Protein AF-0000000087011540 (afdb_homodimer)

pLDDT: mean 93.97, std 11.86, range [39.81, 98.94]

Structure (mmCIF, N/CA/C/O backbone):
data_AF-0000000087011540-model_v1
#
loop_
_entity.id
_entity.type
_entity.pdbx_description
1 polymer 'DUF59 domain-containing protein'
#
loop_
_atom_site.group_PDB
_atom_site.id
_atom_site.type_symbol
_atom_site.label_atom_id
_atom_site.label_alt_id
_atom_site.label_comp_id
_atom_site.label_asym_id
_atom_site.label_entity_id
_atom_site.label_seq_id
_atom_site.pdbx_PDB_ins_code
_atom_site.Cartn_x
_atom_site.Cartn_y
_atom_site.Cartn_z
_atom_site.occupancy
_atom_site.B_iso_or_equiv
_atom_site.auth_seq_id
_atom_site.auth_comp_id
_atom_site.auth_asym_id
_atom_site.auth_atom_id
_atom_site.pdbx_PDB_model_num
ATOM 1 N N . MET A 1 1 ? -0.962 25.688 -7.395 1 44.75 1 MET A N 1
ATOM 2 C CA . MET A 1 1 ? -0.79 25.25 -6.016 1 44.75 1 MET A CA 1
ATOM 3 C C . MET A 1 1 ? -2.127 24.844 -5.402 1 44.75 1 MET A C 1
ATOM 5 O O . MET A 1 1 ? -2.242 23.766 -4.809 1 44.75 1 MET A O 1
ATOM 9 N N . ALA A 1 2 ? -3.082 25.703 -5.605 1 55.47 2 ALA A N 1
ATOM 10 C CA . ALA A 1 2 ? -4.418 25.609 -5.023 1 55.47 2 ALA A CA 1
ATOM 11 C C . ALA A 1 2 ? -5.188 24.422 -5.605 1 55.47 2 ALA A C 1
ATOM 13 O O . ALA A 1 2 ? -5.879 23.703 -4.879 1 55.47 2 ALA A O 1
ATOM 14 N N . GLU A 1 3 ? -5.191 24.344 -6.883 1 53.34 3 GLU A N 1
ATOM 15 C CA . GLU A 1 3 ? -5.992 23.406 -7.664 1 53.34 3 GLU A CA 1
ATOM 16 C C . GLU A 1 3 ? -5.68 21.953 -7.289 1 53.34 3 GLU A C 1
ATOM 18 O O . GLU A 1 3 ? -6.566 21.094 -7.309 1 53.34 3 GLU A O 1
ATOM 23 N N . ASP A 1 4 ? -4.41 21.766 -6.684 1 66.69 4 ASP A N 1
ATOM 24 C CA . ASP A 1 4 ? -3.887 20.422 -6.422 1 66.69 4 ASP A CA 1
ATOM 25 C C . ASP A 1 4 ? -4.457 19.859 -5.121 1 66.69 4 ASP A C 1
ATOM 27 O O . ASP A 1 4 ? -4.66 18.656 -5.004 1 66.69 4 ASP A O 1
ATOM 31 N N . LEU A 1 5 ? -5.156 20.828 -4.367 1 85.75 5 LEU A N 1
ATOM 32 C CA . LEU A 1 5 ? -5.523 20.359 -3.033 1 85.75 5 LEU A CA 1
ATOM 33 C C . LEU A 1 5 ? -6.949 19.828 -3.018 1 85.75 5 LEU A C 1
ATOM 35 O O . LEU A 1 5 ? -7.336 19.109 -2.094 1 85.75 5 LEU A O 1
ATOM 39 N N . GLU A 1 6 ? -7.672 20.062 -4.141 1 90.94 6 GLU A N 1
ATOM 40 C CA . GLU A 1 6 ? -9.031 19.531 -4.195 1 90.94 6 GLU A CA 1
ATOM 41 C C . GLU A 1 6 ? -9.023 18.016 -4.195 1 90.94 6 GLU A C 1
ATOM 43 O O . GLU A 1 6 ? -9.961 17.375 -3.693 1 90.94 6 GLU A O 1
ATOM 48 N N . ALA A 1 7 ? -8.039 17.531 -4.703 1 96.25 7 ALA A N 1
ATOM 49 C CA . ALA A 1 7 ? -7.914 16.094 -4.801 1 96.25 7 ALA A CA 1
ATOM 50 C C . ALA A 1 7 ? -7.797 15.453 -3.42 1 96.25 7 ALA A C 1
ATOM 52 O O . ALA A 1 7 ? -7.93 14.234 -3.279 1 96.25 7 ALA A O 1
ATOM 53 N N . ILE A 1 8 ? -7.594 16.234 -2.379 1 97.62 8 ILE A N 1
ATOM 54 C CA . ILE A 1 8 ? -7.375 15.711 -1.036 1 97.62 8 ILE A CA 1
ATOM 55 C C . ILE A 1 8 ? -8.617 14.945 -0.574 1 97.62 8 ILE A C 1
ATOM 57 O O . ILE A 1 8 ? -8.516 13.992 0.202 1 97.62 8 ILE A O 1
ATOM 61 N N . ASN A 1 9 ? -9.773 15.305 -1.112 1 97.38 9 ASN A N 1
ATOM 62 C CA . ASN A 1 9 ? -11.023 14.641 -0.771 1 97.38 9 ASN A CA 1
ATOM 63 C C . ASN A 1 9 ? -11.102 13.242 -1.375 1 97.38 9 ASN A C 1
ATOM 65 O O . ASN A 1 9 ? -11.961 12.445 -0.996 1 97.38 9 ASN A O 1
ATOM 69 N N . LYS A 1 10 ? -10.242 12.891 -2.229 1 98.12 10 LYS A N 1
ATOM 70 C CA . LYS A 1 10 ? -10.242 11.586 -2.891 1 98.12 10 LYS A CA 1
ATOM 71 C C . LYS A 1 10 ? -9.414 10.578 -2.104 1 98.12 10 LYS A C 1
ATOM 73 O O . LYS A 1 10 ? -9.406 9.391 -2.432 1 98.12 10 LYS A O 1
ATOM 78 N N . VAL A 1 11 ? -8.695 11.055 -1.097 1 98.5 11 VAL A N 1
ATOM 79 C CA . VAL A 1 11 ? -7.938 10.141 -0.245 1 98.5 11 VAL A CA 1
ATOM 80 C C . VAL A 1 11 ? -8.875 9.492 0.776 1 98.5 11 VAL A C 1
ATOM 82 O O . VAL A 1 11 ? -9.352 10.164 1.695 1 98.5 11 VAL A O 1
ATOM 85 N N . ILE A 1 12 ? -9.039 8.156 0.639 1 98.56 12 ILE A N 1
ATOM 86 C CA . ILE A 1 12 ? -10.078 7.457 1.394 1 98.56 12 ILE A CA 1
ATOM 87 C C . ILE A 1 12 ? -9.438 6.68 2.543 1 98.56 12 ILE A C 1
ATOM 89 O O . ILE A 1 12 ? -8.422 6.008 2.359 1 98.56 12 ILE A O 1
ATOM 93 N N . GLU A 1 13 ? -9.93 6.82 3.738 1 98.56 13 GLU A N 1
ATOM 94 C CA . GLU A 1 13 ? -9.617 5.934 4.852 1 98.56 13 GLU A CA 1
ATOM 95 C C . GLU A 1 13 ? -10.25 4.559 4.66 1 98.56 13 GLU A C 1
ATOM 97 O O . GLU A 1 13 ? -11.477 4.441 4.566 1 98.56 13 GLU A O 1
ATOM 102 N N . PRO A 1 14 ? -9.531 3.549 4.625 1 96.88 14 PRO A N 1
ATOM 103 C CA . PRO A 1 14 ? -9.969 2.266 4.074 1 96.88 14 PRO A CA 1
ATOM 104 C C . PRO A 1 14 ? -11.062 1.604 4.906 1 96.88 14 PRO A C 1
ATOM 106 O O . PRO A 1 14 ? -11.93 0.914 4.363 1 96.88 14 PRO A O 1
ATOM 109 N N . GLU A 1 15 ? -11.102 1.762 6.109 1 96.94 15 GLU A N 1
ATOM 110 C CA . GLU A 1 15 ? -12.055 1.044 6.953 1 96.94 15 GLU A CA 1
ATOM 111 C C . GLU A 1 15 ? -13.43 1.699 6.914 1 96.94 15 GLU A C 1
ATOM 113 O O . GLU A 1 15 ? -14.453 1.01 6.922 1 96.94 15 GLU A O 1
ATOM 118 N N . THR A 1 16 ? -13.406 3.027 6.777 1 97.19 16 THR A N 1
ATOM 119 C CA . THR A 1 16 ? -14.672 3.74 6.879 1 97.19 16 THR A CA 1
ATOM 120 C C . THR A 1 16 ? -15.203 4.098 5.496 1 97.19 16 THR A C 1
ATOM 122 O O . THR A 1 16 ? -16.406 4.363 5.336 1 97.19 16 THR A O 1
ATOM 125 N N . GLY A 1 17 ? -14.289 4.207 4.613 1 97.62 17 GLY A N 1
ATOM 126 C CA . GLY A 1 17 ? -14.68 4.656 3.285 1 97.62 17 GLY A CA 1
ATOM 127 C C . GLY A 1 17 ? -14.898 6.152 3.203 1 97.62 17 GLY A C 1
ATOM 128 O O . GLY A 1 17 ? -15.391 6.66 2.191 1 97.62 17 GLY A O 1
ATOM 129 N N . VAL A 1 18 ? -14.562 6.855 4.277 1 98.38 18 VAL A N 1
ATOM 130 C CA . VAL A 1 18 ? -14.727 8.297 4.387 1 98.38 18 VAL A CA 1
ATOM 131 C C . VAL A 1 18 ? -13.414 9 4.055 1 98.38 18 VAL A C 1
ATOM 133 O O . VAL A 1 18 ? -12.336 8.516 4.41 1 98.38 18 VAL A O 1
ATOM 136 N N . PRO A 1 19 ? -13.461 10.117 3.322 1 98.5 19 PRO A N 1
ATOM 137 C CA . PRO A 1 19 ? -12.227 10.852 3.062 1 98.5 19 PRO A CA 1
ATOM 138 C C . PRO A 1 19 ? -11.438 11.148 4.336 1 98.5 19 PRO A C 1
ATOM 140 O O . PRO A 1 19 ? -12.008 11.609 5.328 1 98.5 19 PRO A O 1
ATOM 143 N N . ALA A 1 20 ? -10.164 10.812 4.262 1 98.75 20 ALA A N 1
ATOM 144 C CA . ALA A 1 20 ? -9.297 10.93 5.434 1 98.75 20 ALA A CA 1
ATOM 145 C C . ALA A 1 20 ? -9.289 12.359 5.969 1 98.75 20 ALA A C 1
ATOM 147 O O . ALA A 1 20 ? -9.195 12.578 7.18 1 98.75 20 ALA A O 1
ATOM 148 N N . ILE A 1 21 ? -9.438 13.375 5.094 1 98.62 21 ILE A N 1
ATOM 149 C CA . ILE A 1 21 ? -9.414 14.773 5.504 1 98.62 21 ILE A CA 1
ATOM 150 C C . ILE A 1 21 ? -10.648 15.086 6.352 1 98.62 21 ILE A C 1
ATOM 152 O O . ILE A 1 21 ? -10.57 15.867 7.305 1 98.62 21 ILE A O 1
ATOM 156 N N . LYS A 1 22 ? -11.664 14.438 6.074 1 98.38 22 LYS A N 1
ATOM 157 C CA . LYS A 1 22 ? -12.906 14.672 6.805 1 98.38 22 LYS A CA 1
ATOM 158 C C . LYS A 1 22 ? -12.852 14.047 8.195 1 98.38 22 LYS A C 1
ATOM 160 O O . LYS A 1 22 ? -13.57 14.469 9.102 1 98.38 22 LYS A O 1
ATOM 165 N N . LEU A 1 23 ? -12.078 13.047 8.352 1 98.69 23 LEU A N 1
ATOM 166 C CA . LEU A 1 23 ? -11.898 12.398 9.648 1 98.69 23 LEU A CA 1
ATOM 167 C C . LEU A 1 23 ? -10.883 13.141 10.5 1 98.69 23 LEU A C 1
ATOM 169 O O . LEU A 1 23 ? -10.625 12.766 11.648 1 98.69 23 LEU A O 1
ATOM 173 N N . GLY A 1 24 ? -10.258 14.148 9.883 1 98.44 24 GLY A N 1
ATOM 174 C CA . GLY A 1 24 ? -9.289 14.938 10.633 1 98.44 24 GLY A CA 1
ATOM 175 C C . GLY A 1 24 ? -7.914 14.305 10.68 1 98.44 24 GLY A C 1
ATOM 176 O O . GLY A 1 24 ? -7.09 14.664 11.523 1 98.44 24 GLY A O 1
ATOM 177 N N . LEU A 1 25 ? -7.621 13.375 9.789 1 98.88 25 LEU A N 1
ATOM 178 C CA . LEU A 1 25 ? -6.387 12.602 9.852 1 98.88 25 LEU A CA 1
ATOM 179 C C . LEU A 1 25 ? -5.289 13.258 9.016 1 98.88 25 LEU A C 1
ATOM 181 O O . LEU A 1 25 ? -4.141 12.805 9.039 1 98.88 25 LEU A O 1
ATOM 185 N N . LEU A 1 26 ? -5.602 14.289 8.203 1 98.69 26 LEU A N 1
ATOM 186 C CA . LEU A 1 26 ? -4.625 14.93 7.328 1 98.69 26 LEU A CA 1
ATOM 187 C C . LEU A 1 26 ? -4.457 16.406 7.688 1 98.69 26 LEU A C 1
ATOM 189 O O . LEU A 1 26 ? -5.434 17.078 8.008 1 98.69 26 LEU A O 1
ATOM 193 N N . ARG A 1 27 ? -3.227 16.859 7.551 1 98.25 27 ARG A N 1
ATOM 194 C CA . ARG A 1 27 ? -2.865 18.266 7.652 1 98.25 27 ARG A CA 1
ATOM 195 C C . ARG A 1 27 ? -1.931 18.672 6.52 1 98.25 27 ARG A C 1
ATOM 197 O O . ARG A 1 27 ? -1.007 17.938 6.172 1 98.25 27 ARG A O 1
ATOM 204 N N . ILE A 1 28 ? -2.205 19.812 5.945 1 96.5 28 ILE A N 1
ATOM 205 C CA . ILE A 1 28 ? -1.356 20.312 4.871 1 96.5 28 ILE A CA 1
ATOM 206 C C . ILE A 1 28 ? -0.535 21.5 5.379 1 96.5 28 ILE A C 1
ATOM 208 O O . ILE A 1 28 ? -1.089 22.469 5.914 1 96.5 28 ILE A O 1
ATOM 212 N N . GLU A 1 29 ? 0.75 21.406 5.27 1 95.88 29 GLU A N 1
ATOM 213 C CA . GLU A 1 29 ? 1.688 22.453 5.648 1 95.88 29 GLU A CA 1
ATOM 214 C C . GLU A 1 29 ? 2.67 22.75 4.52 1 95.88 29 GLU A C 1
ATOM 216 O O . GLU A 1 29 ? 3.699 22.078 4.391 1 95.88 29 GLU A O 1
ATOM 221 N N . LYS A 1 30 ? 2.381 23.922 3.729 1 92.12 30 LYS A N 1
ATOM 222 C CA . LYS A 1 30 ? 3.23 24.312 2.604 1 92.12 30 LYS A CA 1
ATOM 223 C C . LYS A 1 30 ? 3.291 23.203 1.559 1 92.12 30 LYS A C 1
ATOM 225 O O . LYS A 1 30 ? 2.273 22.844 0.959 1 92.12 30 LYS A O 1
ATOM 230 N N . ASN A 1 31 ? 4.422 22.531 1.448 1 94.56 31 ASN A N 1
ATOM 231 C CA . ASN A 1 31 ? 4.605 21.484 0.439 1 94.56 31 ASN A CA 1
ATOM 232 C C . ASN A 1 31 ? 4.648 20.094 1.066 1 94.56 31 ASN A C 1
ATOM 234 O O . ASN A 1 31 ? 5.254 19.188 0.51 1 94.56 31 ASN A O 1
ATOM 238 N N . GLU A 1 32 ? 4.035 20 2.27 1 97.25 32 GLU A N 1
ATOM 239 C CA . GLU A 1 32 ? 3.959 18.719 2.965 1 97.25 32 GLU A CA 1
ATOM 240 C C . GLU A 1 32 ? 2.516 18.359 3.309 1 9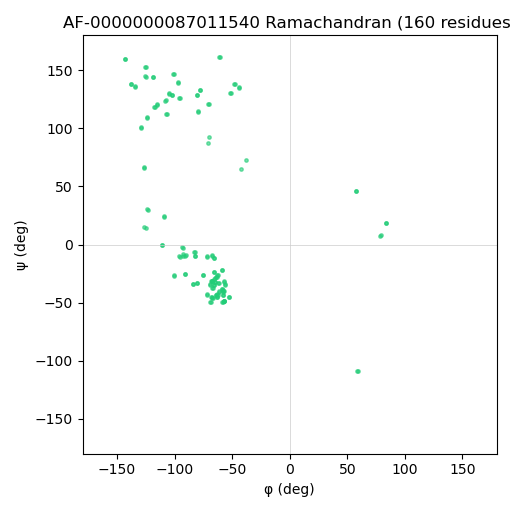7.25 32 GLU A C 1
ATOM 242 O O . GLU A 1 32 ? 1.72 19.234 3.652 1 97.25 32 GLU A O 1
ATOM 247 N N . ILE A 1 33 ? 2.217 17.125 3.24 1 98.12 33 ILE A N 1
ATOM 248 C CA . ILE A 1 33 ? 0.963 16.578 3.75 1 98.12 33 ILE A CA 1
ATOM 249 C C . ILE A 1 33 ? 1.252 15.594 4.879 1 98.12 33 ILE A C 1
ATOM 251 O O . ILE A 1 33 ? 1.952 14.594 4.68 1 98.12 33 ILE A O 1
ATOM 255 N N . HIS A 1 34 ? 0.76 15.922 6.023 1 98.81 34 HIS A N 1
ATOM 256 C CA . HIS A 1 34 ? 0.927 15.102 7.219 1 98.81 34 HIS A CA 1
ATOM 257 C C . HIS A 1 34 ? -0.277 14.188 7.434 1 98.81 34 HIS A C 1
ATOM 259 O O . HIS A 1 34 ? -1.42 14.656 7.426 1 98.81 34 HIS A O 1
ATOM 265 N N . TYR A 1 35 ? -0.053 12.906 7.57 1 98.94 35 TYR A N 1
ATOM 266 C CA . TYR A 1 35 ? -1.059 11.883 7.852 1 98.94 35 TYR A CA 1
ATOM 267 C C . TYR A 1 35 ? -0.82 11.242 9.211 1 98.94 35 TYR A C 1
ATOM 269 O O . TYR A 1 35 ? 0.25 10.688 9.469 1 98.94 35 TYR A O 1
ATOM 277 N N . THR A 1 36 ? -1.782 11.344 10.078 1 98.94 36 THR A N 1
ATOM 278 C CA . THR A 1 36 ? -1.797 10.641 11.359 1 98.94 36 THR A CA 1
ATOM 279 C C . THR A 1 36 ? -2.807 9.492 11.328 1 98.94 36 THR A C 1
ATOM 281 O O . THR A 1 36 ? -4.02 9.727 11.336 1 98.94 36 THR A O 1
ATOM 284 N N . PRO A 1 37 ? -2.361 8.242 11.367 1 98.81 37 PRO A N 1
ATOM 285 C CA . PRO A 1 37 ? -3.303 7.121 11.398 1 98.81 37 PRO A CA 1
ATOM 286 C C . PRO A 1 37 ? -4.207 7.148 12.625 1 98.81 37 PRO A C 1
ATOM 288 O O . PRO A 1 37 ? -3.902 7.832 13.609 1 98.81 37 PRO A O 1
ATOM 291 N N . PRO A 1 38 ? -5.32 6.449 12.609 1 98.62 38 PRO A N 1
ATOM 292 C CA . PRO A 1 38 ? -6.266 6.418 13.734 1 98.62 38 PRO A CA 1
ATOM 293 C C . PRO A 1 38 ? -5.613 5.973 15.039 1 98.62 38 PRO A C 1
ATOM 295 O O . PRO A 1 38 ? -5.996 6.445 16.109 1 98.62 38 PRO A O 1
ATOM 298 N N . SER A 1 39 ? -4.695 5.102 14.906 1 98.19 39 SER A N 1
ATOM 299 C CA . SER A 1 39 ? -3.932 4.684 16.078 1 98.19 39 SER A CA 1
ATOM 300 C C . SER A 1 39 ? -2.471 4.426 15.727 1 98.19 39 SER A C 1
ATOM 302 O O . SER A 1 39 ? -2.143 4.184 14.562 1 98.19 39 SER A O 1
ATOM 304 N N . PRO A 1 40 ? -1.588 4.449 16.719 1 98.56 40 PRO A N 1
ATOM 305 C CA . PRO A 1 40 ? -0.16 4.254 16.453 1 98.56 40 PRO A CA 1
ATOM 306 C C . PRO A 1 40 ? 0.163 2.838 15.984 1 98.56 40 PRO A C 1
ATOM 308 O O . PRO A 1 40 ? 1.275 2.578 15.516 1 98.56 40 PRO A O 1
ATOM 3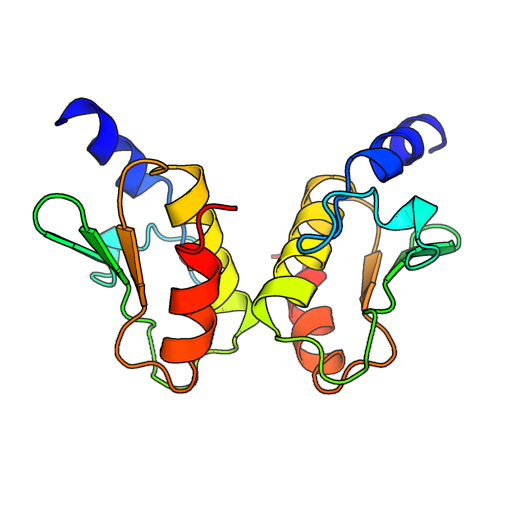11 N N . PHE A 1 41 ? -0.896 1.906 16.062 1 98.25 41 PHE A N 1
ATOM 312 C CA . PHE A 1 41 ? -0.632 0.508 15.75 1 98.25 41 PHE A CA 1
ATOM 313 C C . PHE A 1 41 ? -1.601 0.003 14.688 1 98.25 41 PHE A C 1
ATOM 315 O O . PHE A 1 41 ? -1.827 -1.203 14.57 1 98.25 41 PHE A O 1
ATOM 322 N N . THR A 1 42 ? -2.295 0.986 14 1 98 42 THR A N 1
ATOM 323 C CA . THR A 1 42 ? -3.109 0.602 12.852 1 98 42 THR A CA 1
ATOM 324 C C . THR A 1 42 ? -2.357 -0.382 11.961 1 98 42 THR A C 1
ATOM 326 O O . THR A 1 42 ? -1.164 -0.209 11.703 1 98 42 THR A O 1
ATOM 329 N N . PRO A 1 43 ? -2.98 -1.443 11.492 1 97.44 43 PRO A N 1
ATOM 330 C CA . PRO A 1 43 ? -2.289 -2.379 10.602 1 97.44 43 PRO A CA 1
ATOM 331 C C . PRO A 1 43 ? -1.551 -1.678 9.461 1 97.44 43 PRO A C 1
ATOM 333 O O . PRO A 1 43 ? -2.105 -0.781 8.82 1 97.44 43 PRO A O 1
ATOM 336 N N . PRO A 1 44 ? -0.394 -2.111 9.18 1 98.31 44 PRO A N 1
ATOM 337 C CA . PRO A 1 44 ? 0.443 -1.4 8.203 1 98.31 44 PRO A CA 1
ATOM 338 C C . PRO A 1 44 ? -0.213 -1.287 6.832 1 98.31 44 PRO A C 1
ATOM 340 O O . PRO A 1 44 ? -0.07 -0.263 6.16 1 98.31 44 PRO A O 1
ATOM 343 N N . ILE A 1 45 ? -0.938 -2.305 6.34 1 98.38 45 ILE A N 1
ATOM 344 C CA . ILE A 1 45 ? -1.508 -2.264 5 1 98.38 45 ILE A CA 1
ATOM 345 C C . ILE A 1 45 ? -2.502 -1.108 4.898 1 98.38 45 ILE A C 1
ATOM 347 O O . ILE A 1 45 ? -2.592 -0.45 3.857 1 98.38 45 ILE A O 1
ATOM 351 N N . LEU A 1 46 ? -3.201 -0.799 5.988 1 98.31 46 LEU A N 1
ATOM 352 C CA . LEU A 1 46 ? -4.164 0.297 5.965 1 98.31 46 LEU A CA 1
ATOM 353 C C . LEU A 1 46 ? -3.453 1.644 5.902 1 98.31 46 LEU A C 1
ATOM 355 O O . LEU A 1 46 ? -3.826 2.51 5.109 1 98.31 46 LEU A O 1
ATOM 359 N N . VAL A 1 47 ? -2.381 1.82 6.695 1 98.81 47 VAL A N 1
ATOM 360 C CA . VAL A 1 47 ? -1.624 3.066 6.746 1 98.81 47 VAL A CA 1
ATOM 361 C C . VAL A 1 47 ? -0.9 3.283 5.418 1 98.81 47 VAL A C 1
ATOM 363 O O . VAL A 1 47 ? -0.933 4.383 4.859 1 98.81 47 VAL A O 1
ATOM 366 N N . ILE A 1 48 ? -0.266 2.229 4.895 1 98.75 48 ILE A N 1
ATOM 367 C CA . ILE A 1 48 ? 0.517 2.311 3.668 1 98.75 48 ILE A CA 1
ATOM 368 C C . ILE A 1 48 ? -0.409 2.572 2.482 1 98.75 48 ILE A C 1
ATOM 370 O O . ILE A 1 48 ? -0.058 3.318 1.565 1 98.75 48 ILE A O 1
ATOM 374 N N . SER A 1 49 ? -1.608 1.981 2.469 1 98.56 49 SER A N 1
ATOM 375 C CA . SER A 1 49 ? -2.572 2.252 1.407 1 98.56 49 SER A CA 1
ATOM 376 C C . SER A 1 49 ? -2.904 3.738 1.329 1 98.56 49 SER A C 1
ATOM 378 O O . SER A 1 49 ? -2.949 4.312 0.24 1 98.56 49 SER A O 1
ATOM 380 N N . VAL A 1 50 ? -3.123 4.406 2.508 1 98.81 50 VAL A N 1
ATOM 381 C CA . VAL A 1 50 ? -3.426 5.832 2.518 1 98.81 50 VAL A CA 1
ATOM 382 C C . VAL A 1 50 ? -2.203 6.621 2.057 1 98.81 50 VAL A C 1
ATOM 384 O O . VAL A 1 50 ? -2.318 7.535 1.237 1 98.81 50 VAL A O 1
ATOM 387 N N . GLY A 1 51 ? -1.039 6.266 2.605 1 98.56 51 GLY A N 1
ATOM 388 C CA . GLY A 1 51 ? 0.19 6.91 2.174 1 98.56 51 GLY A CA 1
ATOM 389 C C . GLY A 1 51 ? 0.393 6.863 0.672 1 98.56 51 GLY A C 1
ATOM 390 O O . GLY A 1 51 ? 0.786 7.859 0.061 1 98.56 51 GLY A O 1
ATOM 391 N N . LEU A 1 52 ? 0.156 5.672 0.082 1 98.12 52 LEU A N 1
ATOM 392 C CA . LEU A 1 52 ? 0.368 5.5 -1.351 1 98.12 52 LEU A CA 1
ATOM 393 C C . LEU A 1 52 ? -0.672 6.277 -2.152 1 98.12 52 LEU A C 1
ATOM 395 O O . LEU A 1 52 ? -0.377 6.781 -3.238 1 98.12 52 LEU A O 1
ATOM 399 N N . GLN A 1 53 ? -1.892 6.406 -1.703 1 97.94 53 GLN A N 1
ATOM 400 C CA . GLN A 1 53 ? -2.863 7.285 -2.342 1 97.94 53 GLN A CA 1
ATOM 401 C C . GLN A 1 53 ? -2.365 8.727 -2.371 1 97.94 53 GLN A C 1
ATOM 403 O O . GLN A 1 53 ? -2.414 9.383 -3.412 1 97.94 53 GLN A O 1
ATOM 408 N N . LEU A 1 54 ? -1.916 9.172 -1.189 1 98.19 54 LEU A N 1
ATOM 409 C CA . LEU A 1 54 ? -1.414 10.531 -1.089 1 98.19 54 LEU A CA 1
ATOM 410 C C . LEU A 1 54 ? -0.268 10.766 -2.068 1 98.19 54 LEU A C 1
ATOM 412 O O . LEU A 1 54 ? -0.26 11.758 -2.799 1 98.19 54 LEU A O 1
ATOM 416 N N . LYS A 1 55 ? 0.614 9.859 -2.02 1 96.62 55 LYS A N 1
ATOM 417 C CA . LYS A 1 55 ? 1.777 10 -2.891 1 96.62 55 LYS A CA 1
ATOM 418 C C . LYS A 1 55 ? 1.366 10.016 -4.359 1 96.62 55 LYS A C 1
ATOM 420 O O . LYS A 1 55 ? 1.926 10.773 -5.156 1 96.62 55 LYS A O 1
ATOM 425 N N . GLY A 1 56 ? 0.429 9.188 -4.75 1 95.69 56 GLY A N 1
ATOM 426 C CA . GLY A 1 56 ? -0.044 9.133 -6.125 1 95.69 56 GLY A CA 1
ATOM 427 C C . GLY A 1 56 ? -0.752 10.398 -6.566 1 95.69 56 GLY A C 1
ATOM 428 O O . GLY A 1 56 ? -0.619 10.82 -7.715 1 95.69 56 GLY A O 1
ATOM 429 N N . LEU A 1 57 ? -1.454 11.023 -5.688 1 96.5 57 LEU A N 1
ATOM 430 C CA . LEU A 1 57 ? -2.268 12.188 -6.023 1 96.5 57 LEU A CA 1
ATOM 431 C C . LEU A 1 57 ? -1.473 13.477 -5.852 1 96.5 57 LEU A C 1
ATOM 433 O O . LEU A 1 57 ? -1.788 14.492 -6.473 1 96.5 57 LEU A O 1
ATOM 437 N N . PHE A 1 58 ? -0.46 13.461 -4.988 1 95.81 58 PHE A N 1
ATOM 438 C CA . PHE A 1 58 ? 0.287 14.656 -4.637 1 95.81 58 PHE A CA 1
ATOM 439 C C . PHE A 1 58 ? 1.782 14.445 -4.844 1 95.81 58 PHE A C 1
ATOM 441 O O . PHE A 1 58 ? 2.572 14.609 -3.912 1 95.81 58 PHE A O 1
ATOM 448 N N . LYS A 1 59 ? 2.102 14.305 -6.043 1 93.94 59 LYS A N 1
ATOM 449 C CA . LYS A 1 59 ? 3.453 13.914 -6.43 1 93.94 59 LYS A CA 1
ATOM 450 C C . LYS A 1 59 ? 4.469 14.977 -6.039 1 93.94 59 LYS A C 1
ATOM 452 O O . LYS A 1 59 ? 5.629 14.672 -5.762 1 93.94 59 LYS A O 1
ATOM 457 N N . ARG A 1 60 ? 4.07 16.188 -5.965 1 93.5 60 ARG A N 1
ATOM 458 C CA . ARG A 1 60 ? 5.008 17.281 -5.711 1 93.5 60 ARG A CA 1
ATOM 459 C C . ARG A 1 60 ? 5.086 17.594 -4.219 1 93.5 60 ARG A C 1
ATOM 461 O O . ARG A 1 60 ? 5.863 18.453 -3.803 1 93.5 60 ARG A O 1
ATOM 468 N N . TYR A 1 61 ? 4.34 16.938 -3.428 1 95.5 61 TYR A N 1
ATOM 469 C CA . TYR A 1 61 ? 4.328 17.141 -1.983 1 95.5 61 TYR A CA 1
ATOM 470 C C . TYR A 1 61 ? 5.133 16.062 -1.271 1 95.5 61 TYR A C 1
ATOM 472 O O . TYR A 1 61 ? 5.152 14.914 -1.707 1 95.5 61 TYR A O 1
ATOM 480 N N . LYS A 1 62 ? 5.723 16.453 -0.236 1 97.06 62 LYS A N 1
ATOM 481 C CA . LYS A 1 62 ? 6.242 15.469 0.711 1 97.06 62 LYS A CA 1
ATOM 482 C C . LYS A 1 62 ? 5.129 14.891 1.578 1 97.06 62 LYS A C 1
ATOM 484 O O . LYS A 1 62 ? 4.316 15.641 2.133 1 97.06 62 LYS A O 1
ATOM 489 N N . ILE A 1 63 ? 5.086 13.648 1.728 1 98.38 63 ILE A N 1
ATOM 490 C CA . ILE A 1 63 ? 4.113 12.984 2.586 1 98.38 63 ILE A CA 1
ATOM 491 C C . ILE A 1 63 ? 4.781 12.57 3.896 1 98.38 63 ILE A C 1
ATOM 493 O O . ILE A 1 63 ? 5.844 11.953 3.889 1 98.38 63 ILE A O 1
ATOM 497 N N . VAL A 1 64 ? 4.184 12.93 4.949 1 98.75 64 VAL A N 1
ATOM 498 C CA . VAL A 1 64 ? 4.762 12.641 6.254 1 98.75 64 VAL A CA 1
ATOM 499 C C . VAL A 1 64 ? 3.764 11.852 7.098 1 98.75 64 VAL A C 1
ATOM 501 O O . VAL A 1 64 ? 2.717 12.375 7.484 1 98.75 64 VAL A O 1
ATOM 504 N N . ILE A 1 65 ? 4.043 10.547 7.336 1 98.88 65 ILE A N 1
ATOM 505 C CA . ILE A 1 65 ? 3.273 9.758 8.289 1 98.88 65 ILE A CA 1
ATOM 506 C C . ILE A 1 65 ? 3.756 10.055 9.711 1 98.88 65 ILE A C 1
ATOM 508 O O . ILE A 1 65 ? 4.953 9.969 9.992 1 98.88 65 ILE A O 1
ATOM 512 N N . GLU A 1 66 ? 2.818 10.359 10.547 1 98.69 66 GLU A N 1
ATOM 513 C CA . GLU A 1 66 ? 3.186 10.742 11.906 1 98.69 66 GLU A CA 1
ATOM 514 C C . GLU A 1 66 ? 2.471 9.875 12.938 1 98.69 66 GLU A C 1
ATOM 516 O O . GLU A 1 66 ? 1.415 9.305 12.656 1 98.69 66 GLU A O 1
ATOM 521 N N . ASN A 1 67 ? 3.178 9.734 14.18 1 98.56 67 ASN A N 1
ATOM 522 C CA . ASN A 1 67 ? 2.6 9.031 15.32 1 98.56 67 ASN A CA 1
ATOM 523 C C . ASN A 1 67 ? 2.232 7.594 14.969 1 98.56 67 ASN A C 1
ATOM 525 O O . ASN A 1 67 ? 1.123 7.141 15.266 1 98.56 67 ASN A O 1
ATOM 529 N N . TYR A 1 68 ? 3.131 6.938 14.328 1 98.81 68 TYR A N 1
ATOM 530 C CA . TYR A 1 68 ? 2.994 5.555 13.875 1 98.81 68 TYR A CA 1
ATOM 531 C C . TYR A 1 68 ? 4.277 4.77 14.117 1 98.81 68 TYR A C 1
ATOM 533 O O . TYR A 1 68 ? 5.379 5.297 13.93 1 98.81 68 TYR A O 1
ATOM 541 N N . TYR A 1 69 ? 4.23 3.613 14.547 1 98.38 69 TYR A N 1
ATOM 542 C CA . TYR A 1 69 ? 5.359 2.883 15.109 1 98.38 69 TYR A CA 1
ATOM 543 C C . TYR A 1 69 ? 6.418 2.615 14.047 1 98.38 69 TYR A C 1
ATOM 545 O O . TYR A 1 69 ? 7.605 2.504 14.359 1 98.38 69 TYR A O 1
ATOM 553 N N . ILE A 1 70 ? 6.082 2.6 12.758 1 97.81 70 ILE A N 1
ATOM 554 C CA . ILE A 1 70 ? 7.109 2.383 11.742 1 97.81 70 ILE A CA 1
ATOM 555 C C . ILE A 1 70 ? 7.102 3.541 10.742 1 97.81 70 ILE A C 1
ATOM 557 O O . ILE A 1 70 ? 7.352 3.346 9.555 1 97.81 70 ILE A O 1
ATOM 561 N N . SER A 1 71 ? 6.738 4.695 11.211 1 98.56 71 SER A N 1
ATOM 562 C CA . SER A 1 71 ? 6.633 5.879 10.367 1 98.56 71 SER A CA 1
ATOM 563 C C . SER A 1 71 ? 7.961 6.195 9.688 1 98.56 71 SER A C 1
ATOM 565 O O . SER A 1 71 ? 7.992 6.582 8.516 1 98.56 71 SER A O 1
ATOM 567 N N . GLU A 1 72 ? 9.125 6.066 10.398 1 97.56 72 GLU A N 1
ATOM 568 C CA . GLU A 1 72 ? 10.422 6.391 9.82 1 97.56 72 GLU A CA 1
ATOM 569 C C . GLU A 1 72 ? 10.68 5.578 8.555 1 97.56 72 GLU A C 1
ATOM 571 O O . GLU A 1 72 ? 11.055 6.133 7.516 1 97.56 72 GLU A O 1
ATOM 576 N N . GLU A 1 73 ? 10.453 4.258 8.641 1 96.94 73 GLU A N 1
ATOM 577 C CA . GLU A 1 73 ? 10.672 3.379 7.5 1 96.94 73 GLU A CA 1
ATOM 578 C C . GLU A 1 73 ? 9.734 3.729 6.348 1 96.94 73 GLU A C 1
ATOM 580 O O . GLU A 1 73 ? 10.164 3.818 5.195 1 96.94 73 GLU A O 1
ATOM 585 N N . ILE A 1 74 ? 8.469 3.955 6.582 1 98.31 74 ILE A N 1
ATOM 586 C CA . ILE A 1 74 ? 7.48 4.27 5.555 1 98.31 74 ILE A CA 1
ATOM 587 C C . ILE A 1 74 ? 7.828 5.609 4.902 1 98.31 74 ILE A C 1
ATOM 589 O O . ILE A 1 74 ? 7.812 5.73 3.676 1 98.31 74 ILE A O 1
ATOM 593 N N . ASN A 1 75 ? 8.203 6.617 5.727 1 98.44 75 ASN A N 1
ATOM 594 C CA . ASN A 1 75 ? 8.531 7.953 5.234 1 98.44 75 ASN A CA 1
ATOM 595 C C . ASN A 1 75 ? 9.734 7.922 4.301 1 98.44 75 ASN A C 1
ATOM 597 O O . ASN A 1 75 ? 9.758 8.617 3.285 1 98.44 75 ASN A O 1
ATOM 601 N N . GLU A 1 76 ? 10.664 7.191 4.711 1 96.69 76 GLU A N 1
ATOM 602 C CA . GLU A 1 76 ? 11.852 7.074 3.875 1 96.69 76 GLU A CA 1
ATOM 603 C C . GLU A 1 76 ? 11.5 6.562 2.48 1 96.69 76 GLU A C 1
ATOM 605 O O . GLU A 1 76 ? 11.984 7.09 1.479 1 96.69 76 GLU A O 1
ATOM 610 N N . ARG A 1 77 ? 10.586 5.617 2.396 1 95.81 77 ARG A N 1
ATOM 611 C CA . ARG A 1 77 ? 10.266 4.973 1.126 1 95.81 77 ARG A CA 1
ATOM 612 C C . ARG A 1 77 ? 9.258 5.801 0.332 1 95.81 77 ARG A C 1
ATOM 614 O O . ARG A 1 77 ? 9.312 5.832 -0.899 1 95.81 77 ARG A O 1
ATOM 621 N N . LEU A 1 78 ? 8.336 6.469 0.983 1 96.31 78 LEU A N 1
ATOM 622 C CA . LEU A 1 78 ? 7.316 7.266 0.307 1 96.31 78 LEU A CA 1
ATOM 623 C C . LEU A 1 78 ? 7.949 8.43 -0.443 1 96.31 78 LEU A C 1
ATOM 625 O O . LEU A 1 78 ? 7.441 8.852 -1.487 1 96.31 78 LEU A O 1
ATOM 629 N N . ASN A 1 79 ? 9.031 8.883 0.163 1 94 79 ASN A N 1
ATOM 630 C CA . ASN A 1 79 ? 9.562 10.148 -0.346 1 94 79 ASN A CA 1
ATOM 631 C C . ASN A 1 79 ? 10.898 9.945 -1.063 1 94 79 ASN A C 1
ATOM 633 O O . ASN A 1 79 ? 11.547 10.914 -1.453 1 94 79 ASN A O 1
ATOM 637 N N . TYR A 1 80 ? 11.305 8.633 -1.053 1 80.12 80 TYR A N 1
ATOM 638 C CA . TYR A 1 80 ? 12.539 8.359 -1.778 1 80.12 80 TYR A CA 1
ATOM 639 C C . TYR A 1 80 ? 12.328 8.508 -3.281 1 80.12 80 TYR A C 1
ATOM 641 O O . TYR A 1 80 ? 11.367 7.969 -3.836 1 80.12 80 TYR A O 1
ATOM 649 N N . ASP A 1 81 ? 12.555 9.586 -3.844 1 61.84 81 ASP A N 1
ATOM 650 C CA . ASP A 1 81 ? 12.586 9.883 -5.273 1 61.84 81 ASP A CA 1
ATOM 651 C C . ASP A 1 81 ? 13.312 8.781 -6.043 1 61.84 81 ASP A C 1
ATOM 653 O O . ASP A 1 81 ? 14.477 8.492 -5.77 1 61.84 81 ASP A O 1
ATOM 657 N N . ALA A 1 82 ? 12.75 7.543 -6.066 1 42.88 82 ALA A N 1
ATOM 658 C CA . ALA A 1 82 ? 13.578 6.996 -7.141 1 42.88 82 ALA A CA 1
ATOM 659 C C . ALA A 1 82 ? 13.461 7.84 -8.406 1 42.88 82 ALA A C 1
ATOM 661 O O . ALA A 1 82 ? 12.461 8.531 -8.617 1 42.88 82 ALA A O 1
ATOM 662 N N . MET B 1 1 ? -10.797 -14.32 -19.594 1 45.47 1 MET B N 1
ATOM 663 C CA . MET B 1 1 ? -9.875 -14.875 -18.594 1 45.47 1 MET B CA 1
ATOM 664 C C . MET B 1 1 ? -8.43 -14.594 -18.984 1 45.47 1 MET B C 1
ATOM 666 O O . MET B 1 1 ? -7.645 -14.125 -18.156 1 45.47 1 MET B O 1
ATOM 670 N N . ALA B 1 2 ? -8.156 -14.844 -20.234 1 55.31 2 ALA B N 1
ATOM 671 C CA . ALA B 1 2 ? -6.824 -14.758 -20.812 1 55.31 2 ALA B CA 1
ATOM 672 C C . ALA B 1 2 ? -6.348 -13.305 -20.875 1 55.31 2 ALA B C 1
ATOM 674 O O . ALA B 1 2 ? -5.184 -13.016 -20.594 1 55.31 2 ALA B O 1
ATOM 675 N N . GLU B 1 3 ? -7.191 -12.477 -21.391 1 54.06 3 GLU B N 1
ATOM 676 C CA . GLU B 1 3 ? -6.891 -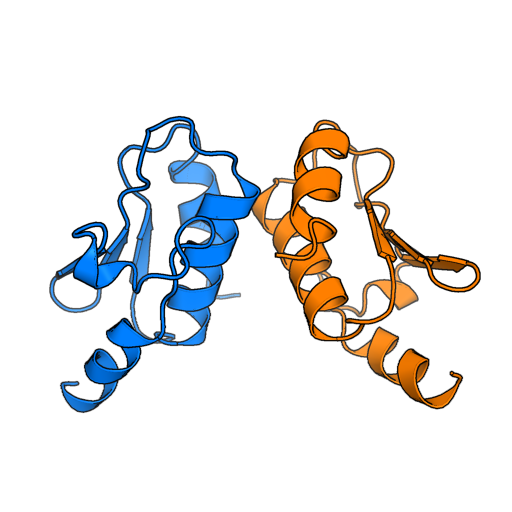11.086 -21.719 1 54.06 3 GLU B CA 1
ATOM 677 C C . GLU B 1 3 ? -6.434 -10.312 -20.484 1 54.06 3 GLU B C 1
ATOM 679 O O . GLU B 1 3 ? -5.59 -9.422 -20.578 1 54.06 3 GLU B O 1
ATOM 684 N N . ASP B 1 4 ? -6.84 -10.875 -19.25 1 66.38 4 ASP B N 1
ATOM 685 C CA . ASP B 1 4 ? -6.637 -10.164 -17.984 1 66.38 4 ASP B CA 1
ATOM 686 C C . ASP B 1 4 ? -5.215 -10.367 -17.469 1 66.38 4 ASP B C 1
ATOM 688 O O . ASP B 1 4 ? -4.652 -9.477 -16.828 1 66.38 4 ASP B O 1
ATOM 692 N N . LEU B 1 5 ? -4.523 -11.344 -18.188 1 85.56 5 LEU B N 1
ATOM 693 C CA . LEU B 1 5 ? -3.244 -11.703 -17.578 1 85.56 5 LEU B CA 1
ATOM 694 C C . LEU B 1 5 ? -2.104 -10.906 -18.203 1 85.56 5 LEU B C 1
ATOM 696 O O . LEU B 1 5 ? -1.017 -10.812 -17.641 1 85.56 5 LEU B O 1
ATOM 700 N N . GLU B 1 6 ? -2.418 -10.203 -19.328 1 90.75 6 GLU B N 1
ATOM 701 C CA . GLU B 1 6 ? -1.373 -9.391 -19.922 1 90.75 6 GLU B CA 1
ATOM 702 C C . GLU B 1 6 ? -0.954 -8.25 -19 1 90.75 6 GLU B C 1
ATOM 704 O O . GLU B 1 6 ? 0.198 -7.812 -19.031 1 90.75 6 GLU B O 1
ATOM 709 N N . ALA B 1 7 ? -1.843 -7.883 -18.281 1 96.19 7 ALA B N 1
ATOM 710 C CA . ALA B 1 7 ? -1.595 -6.773 -17.359 1 96.19 7 ALA B CA 1
ATOM 711 C C . ALA B 1 7 ? -0.574 -7.164 -16.297 1 96.19 7 ALA B C 1
ATOM 713 O O . ALA B 1 7 ? -0.05 -6.301 -15.586 1 96.19 7 ALA B O 1
ATOM 714 N N . ILE B 1 8 ? -0.24 -8.43 -16.188 1 97.56 8 ILE B N 1
ATOM 715 C CA . ILE B 1 8 ? 0.653 -8.906 -15.133 1 97.56 8 ILE B CA 1
ATOM 716 C C . ILE B 1 8 ? 2.029 -8.266 -15.297 1 97.56 8 ILE B C 1
ATOM 718 O O . ILE B 1 8 ? 2.744 -8.055 -14.312 1 97.56 8 ILE B O 1
ATOM 722 N N . ASN B 1 9 ? 2.375 -7.887 -16.531 1 97.31 9 ASN B N 1
ATOM 723 C CA . ASN B 1 9 ? 3.652 -7.242 -16.812 1 97.31 9 ASN B CA 1
ATOM 724 C C . ASN B 1 9 ? 3.691 -5.812 -16.281 1 97.31 9 ASN B C 1
ATOM 726 O O . ASN B 1 9 ? 4.762 -5.203 -16.203 1 97.31 9 ASN B O 1
ATOM 730 N N . LYS B 1 10 ? 2.621 -5.293 -15.867 1 98.06 10 LYS B N 1
ATOM 731 C CA . LYS B 1 10 ? 2.539 -3.924 -15.375 1 98.06 10 LYS B CA 1
ATOM 732 C C . LYS B 1 10 ? 2.779 -3.869 -13.867 1 98.06 10 LYS B C 1
ATOM 734 O O . LYS B 1 10 ? 2.887 -2.787 -13.289 1 98.06 10 LYS B O 1
ATOM 739 N N . VAL B 1 11 ? 2.814 -5.035 -13.234 1 98.5 11 VAL B N 1
ATOM 740 C CA . VAL B 1 11 ? 3.123 -5.074 -11.812 1 98.5 11 VAL B CA 1
ATOM 741 C C . VAL B 1 11 ? 4.629 -4.945 -11.602 1 98.5 11 VAL B C 1
ATOM 743 O O . VAL B 1 11 ? 5.387 -5.863 -11.922 1 98.5 11 VAL B O 1
ATOM 746 N N . ILE B 1 12 ? 5.031 -3.82 -10.961 1 98.56 12 ILE B N 1
ATOM 747 C CA . ILE B 1 12 ? 6.445 -3.465 -10.906 1 98.56 12 ILE B CA 1
ATOM 748 C C . ILE B 1 12 ? 7 -3.75 -9.516 1 98.56 12 ILE B C 1
ATOM 750 O O . ILE B 1 12 ? 6.367 -3.42 -8.508 1 98.56 12 ILE B O 1
ATOM 754 N N . GLU B 1 13 ? 8.094 -4.441 -9.414 1 98.56 13 GLU B N 1
ATOM 755 C CA . GLU B 1 13 ? 8.875 -4.539 -8.188 1 98.56 13 GLU B CA 1
ATOM 756 C C . GLU B 1 13 ? 9.57 -3.217 -7.867 1 98.56 13 GLU B C 1
ATOM 758 O O . GLU B 1 13 ? 10.375 -2.727 -8.656 1 98.56 13 GLU B O 1
ATOM 763 N N . PRO B 1 14 ? 9.336 -2.646 -6.797 1 96.88 14 PRO B N 1
ATOM 764 C CA . PRO B 1 14 ? 9.625 -1.23 -6.555 1 96.88 14 PRO B CA 1
ATOM 765 C C . PRO B 1 14 ? 11.125 -0.931 -6.527 1 96.88 14 PRO B C 1
ATOM 767 O O . PRO B 1 14 ? 11.547 0.158 -6.926 1 96.88 14 PRO B O 1
ATOM 770 N N . GLU B 1 15 ? 11.922 -1.769 -6.129 1 96.94 15 GLU B N 1
ATOM 771 C CA . GLU B 1 15 ? 13.344 -1.472 -5.965 1 96.94 15 GLU B CA 1
ATOM 772 C C . GLU B 1 15 ? 14.078 -1.548 -7.301 1 96.94 15 GLU B C 1
ATOM 774 O O . GLU B 1 15 ? 14.984 -0.755 -7.559 1 96.94 15 GLU B O 1
ATOM 779 N N . THR B 1 16 ? 13.586 -2.463 -8.133 1 97.19 16 THR B N 1
ATOM 780 C CA . THR B 1 16 ? 14.32 -2.703 -9.367 1 97.19 16 THR B CA 1
ATOM 781 C C . THR B 1 16 ? 13.656 -1.984 -10.539 1 97.19 16 THR B C 1
ATOM 783 O O . THR B 1 16 ? 14.297 -1.749 -11.57 1 97.19 16 THR B O 1
ATOM 786 N N . GLY B 1 17 ? 12.398 -1.804 -10.383 1 97.62 17 GLY B N 1
ATOM 787 C CA . GLY B 1 17 ? 11.648 -1.232 -11.484 1 97.62 17 GLY B CA 1
ATOM 788 C C . GLY B 1 17 ? 11.328 -2.242 -12.57 1 97.62 17 GLY B C 1
ATOM 789 O O . GLY B 1 17 ? 10.844 -1.874 -13.648 1 97.62 17 GLY B O 1
ATOM 790 N N . VAL B 1 18 ? 11.617 -3.494 -12.297 1 98.38 18 VAL B N 1
ATOM 791 C CA . VAL B 1 18 ? 11.398 -4.594 -13.234 1 98.38 18 VAL B CA 1
ATOM 792 C C . VAL B 1 18 ? 10.07 -5.281 -12.914 1 98.38 18 VAL B C 1
ATOM 794 O O . VAL B 1 18 ? 9.711 -5.438 -11.75 1 98.38 18 VAL B O 1
ATOM 797 N N . PRO B 1 19 ? 9.312 -5.668 -13.945 1 98.5 19 PRO B N 1
ATOM 798 C CA . PRO B 1 19 ? 8.078 -6.406 -13.664 1 98.5 19 PRO B CA 1
ATOM 799 C C . PRO B 1 19 ? 8.305 -7.613 -12.758 1 98.5 19 PRO B C 1
ATOM 801 O O . PRO B 1 19 ? 9.227 -8.398 -12.992 1 98.5 19 PRO B O 1
ATOM 804 N N . ALA B 1 20 ? 7.477 -7.676 -11.742 1 98.75 20 ALA B N 1
ATOM 805 C CA . ALA B 1 20 ? 7.633 -8.711 -10.727 1 98.75 20 ALA B CA 1
ATOM 806 C C . ALA B 1 20 ? 7.586 -10.102 -11.352 1 98.75 20 ALA B C 1
ATOM 808 O O . ALA B 1 20 ? 8.266 -11.023 -10.891 1 98.75 20 ALA B O 1
ATOM 809 N N . ILE B 1 21 ? 6.82 -10.297 -12.453 1 98.56 21 ILE B N 1
ATOM 810 C CA . ILE B 1 21 ? 6.684 -11.594 -13.102 1 98.56 21 ILE B CA 1
ATOM 811 C C . ILE B 1 21 ? 8.008 -11.992 -13.742 1 98.56 21 ILE B C 1
ATOM 813 O O . ILE B 1 21 ? 8.383 -13.172 -13.75 1 98.56 21 ILE B O 1
ATOM 817 N N . LYS B 1 22 ? 8.711 -11.047 -14.156 1 98.38 22 LYS B N 1
ATOM 818 C CA . LYS B 1 22 ? 9.992 -11.312 -14.812 1 98.38 22 LYS B CA 1
ATOM 819 C C . LYS B 1 22 ? 11.062 -11.703 -13.789 1 98.38 22 LYS B C 1
ATOM 821 O O . LYS B 1 22 ? 12.039 -12.359 -14.133 1 98.38 22 LYS B O 1
ATOM 826 N N . LEU B 1 23 ? 10.906 -11.273 -12.594 1 98.69 23 LEU B N 1
ATOM 827 C CA . LEU B 1 23 ? 11.836 -11.609 -11.523 1 98.69 23 LEU B CA 1
ATOM 828 C C . LEU B 1 23 ? 11.5 -12.969 -10.914 1 98.69 23 LEU B C 1
ATOM 830 O O . LEU B 1 23 ? 12.195 -13.438 -10.016 1 98.69 23 LEU B O 1
ATOM 834 N N . GLY B 1 24 ? 10.375 -13.516 -11.367 1 98.44 24 GLY B N 1
ATOM 835 C CA . GLY B 1 24 ? 9.992 -14.828 -10.867 1 98.44 24 GLY B CA 1
ATOM 836 C C . GLY B 1 24 ? 9.258 -14.773 -9.539 1 98.44 24 GLY B C 1
ATOM 837 O O . GLY B 1 24 ? 9.164 -15.781 -8.836 1 98.44 24 GLY B O 1
ATOM 838 N N . LEU B 1 25 ? 8.719 -13.617 -9.18 1 98.88 25 LEU B N 1
ATOM 839 C CA . LEU B 1 25 ? 8.133 -13.422 -7.859 1 98.88 25 LEU B CA 1
ATOM 840 C C . LEU B 1 25 ? 6.637 -13.711 -7.879 1 98.88 25 LEU B C 1
ATOM 842 O O . LEU B 1 25 ? 5.984 -13.711 -6.836 1 98.88 25 LEU B O 1
ATOM 846 N N . LEU B 1 26 ? 6.012 -13.922 -9.062 1 98.75 26 LEU B N 1
ATOM 847 C CA . LEU B 1 26 ? 4.574 -14.148 -9.18 1 98.75 26 LEU B CA 1
ATOM 848 C C . LEU B 1 26 ? 4.285 -15.516 -9.789 1 98.75 26 LEU B C 1
ATOM 850 O O . LEU B 1 26 ? 4.98 -15.945 -10.711 1 98.75 26 LEU B O 1
ATOM 854 N N . ARG B 1 27 ? 3.221 -16.109 -9.289 1 98.25 27 ARG B N 1
ATOM 855 C CA . ARG B 1 27 ? 2.643 -17.328 -9.852 1 98.25 27 ARG B CA 1
ATOM 856 C C . ARG B 1 27 ? 1.126 -17.219 -9.961 1 98.25 27 ARG B C 1
ATOM 858 O O . ARG B 1 27 ? 0.469 -16.703 -9.055 1 98.25 27 ARG B O 1
ATOM 865 N N . ILE B 1 28 ? 0.607 -17.641 -11.086 1 96.5 28 ILE B N 1
ATOM 866 C CA . ILE B 1 28 ? -0.836 -17.609 -11.289 1 96.5 28 ILE B CA 1
ATOM 867 C C . ILE B 1 28 ? -1.394 -19.031 -11.234 1 96.5 28 ILE B C 1
ATOM 869 O O . ILE B 1 28 ? -0.925 -19.922 -11.953 1 96.5 28 ILE B O 1
ATOM 873 N N . GLU B 1 29 ? -2.338 -19.25 -10.375 1 96 29 GLU B N 1
ATOM 874 C CA . GLU B 1 29 ? -3.027 -20.531 -10.211 1 96 29 GLU B CA 1
ATOM 875 C C . GLU B 1 29 ? -4.543 -20.344 -10.234 1 96 29 GLU B C 1
ATOM 877 O O . GLU B 1 29 ? -5.148 -20.047 -9.195 1 96 29 GLU B O 1
ATOM 882 N N . LYS B 1 30 ? -5.199 -20.672 -11.477 1 92.31 30 LYS B N 1
ATOM 883 C CA . LYS B 1 30 ? -6.645 -20.516 -11.633 1 92.31 30 LYS B CA 1
ATOM 884 C C . LYS B 1 30 ? -7.07 -19.062 -11.375 1 92.31 30 LYS B C 1
ATOM 886 O O . LYS B 1 30 ? -6.688 -18.156 -12.109 1 92.31 30 LYS B O 1
ATOM 891 N N . ASN B 1 31 ? -7.738 -18.812 -10.258 1 94.62 31 ASN B N 1
ATOM 892 C CA . ASN B 1 31 ? -8.242 -17.484 -9.945 1 94.62 31 ASN B CA 1
ATOM 893 C C . ASN B 1 31 ? -7.461 -16.844 -8.812 1 94.62 31 ASN B C 1
ATOM 895 O O . ASN B 1 31 ? -7.988 -15.984 -8.094 1 94.62 31 ASN B O 1
ATOM 899 N N . GLU B 1 32 ? -6.195 -17.312 -8.641 1 97.25 32 GLU B N 1
ATOM 900 C CA . GLU B 1 32 ? -5.316 -16.75 -7.613 1 97.25 32 GLU B CA 1
ATOM 901 C C . GLU B 1 32 ? -3.996 -16.281 -8.219 1 97.25 32 GLU B C 1
ATOM 903 O O . GLU B 1 32 ? -3.463 -16.922 -9.125 1 97.25 32 GLU B O 1
ATOM 908 N N . ILE B 1 33 ? -3.484 -15.242 -7.703 1 98.12 33 ILE B N 1
ATOM 909 C CA . ILE B 1 33 ? -2.129 -14.789 -7.992 1 98.12 33 ILE B CA 1
ATOM 910 C C . ILE B 1 33 ? -1.294 -14.812 -6.711 1 98.12 33 ILE B C 1
ATOM 912 O O . ILE B 1 33 ? -1.631 -14.148 -5.73 1 98.12 33 ILE B O 1
ATOM 916 N N . HIS B 1 34 ? -0.286 -15.602 -6.746 1 98.81 34 HIS B N 1
ATOM 917 C CA . HIS B 1 34 ? 0.628 -15.758 -5.621 1 98.81 34 HIS B CA 1
ATOM 918 C C . HIS B 1 34 ? 1.857 -14.867 -5.785 1 98.81 34 HIS B C 1
ATOM 920 O O . HIS B 1 34 ? 2.516 -14.898 -6.824 1 98.81 34 HIS B O 1
ATOM 926 N N . TYR B 1 35 ? 2.152 -14.055 -4.793 1 98.94 35 TYR B N 1
ATOM 927 C CA . TYR B 1 35 ? 3.318 -13.18 -4.73 1 98.94 35 TYR B CA 1
ATOM 928 C C . TYR B 1 35 ? 4.242 -13.594 -3.59 1 98.94 35 TYR B C 1
ATOM 930 O O . TYR B 1 35 ? 3.832 -13.617 -2.428 1 98.94 35 TYR B O 1
ATOM 938 N N . THR B 1 36 ? 5.465 -13.914 -3.922 1 98.94 36 THR B N 1
ATOM 939 C CA . THR B 1 36 ? 6.527 -14.148 -2.949 1 98.94 36 THR B CA 1
ATOM 940 C C . THR B 1 36 ? 7.527 -13 -2.949 1 98.94 36 THR B C 1
ATOM 942 O O . THR B 1 36 ? 8.305 -12.844 -3.895 1 98.94 36 THR B O 1
ATOM 945 N N . PRO B 1 37 ? 7.598 -12.219 -1.881 1 98.81 37 PRO B N 1
ATOM 946 C CA . PRO B 1 37 ? 8.586 -11.141 -1.822 1 98.81 37 PRO B CA 1
ATOM 947 C C . PRO B 1 37 ? 10.023 -11.648 -1.907 1 98.81 37 PRO B C 1
ATOM 949 O O . PRO B 1 37 ? 10.273 -12.836 -1.684 1 98.81 37 PRO B O 1
ATOM 952 N N . PRO B 1 38 ? 10.969 -10.812 -2.238 1 98.62 38 PRO B N 1
ATOM 953 C CA . PRO B 1 38 ? 12.375 -11.203 -2.361 1 98.62 38 PRO B CA 1
ATOM 954 C C . PRO B 1 38 ? 12.93 -11.836 -1.088 1 98.62 38 PRO B C 1
ATOM 956 O O . PRO B 1 38 ? 13.773 -12.734 -1.156 1 98.62 38 PRO B O 1
ATOM 959 N N . SER B 1 39 ? 12.453 -11.359 -0.016 1 98.19 39 SER B N 1
ATOM 960 C CA . SER B 1 39 ? 12.828 -11.961 1.26 1 98.19 39 SER B CA 1
ATOM 961 C C . SER B 1 39 ? 11.656 -11.961 2.236 1 98.19 39 SER B C 1
ATOM 963 O O . SER B 1 39 ? 10.719 -11.172 2.096 1 98.19 39 SER B O 1
ATOM 965 N N . PRO B 1 40 ? 11.703 -12.828 3.248 1 98.56 40 PRO B N 1
ATOM 966 C CA . PRO B 1 40 ? 10.594 -12.93 4.207 1 98.56 40 PRO B CA 1
ATOM 967 C C . PRO B 1 40 ? 10.453 -11.672 5.07 1 98.56 40 PRO B C 1
ATOM 969 O O . PRO B 1 40 ? 9.445 -11.508 5.766 1 98.56 40 PRO B O 1
ATOM 972 N N . PHE B 1 41 ? 11.508 -10.734 4.969 1 98.25 41 PHE B N 1
ATOM 973 C CA . PHE B 1 41 ? 11.508 -9.57 5.848 1 98.25 41 PHE B CA 1
ATOM 974 C C . PHE B 1 41 ? 11.602 -8.281 5.043 1 98.25 41 PHE B C 1
ATOM 976 O O . PHE B 1 41 ? 12.008 -7.246 5.566 1 98.25 41 PHE B O 1
ATOM 983 N N . THR B 1 42 ? 11.352 -8.406 3.676 1 98 42 THR B N 1
ATOM 984 C CA . THR B 1 42 ? 11.25 -7.203 2.861 1 98 42 THR B CA 1
ATOM 985 C C . THR B 1 42 ? 10.414 -6.141 3.57 1 98 42 THR B C 1
ATOM 987 O O . THR B 1 42 ? 9.375 -6.449 4.16 1 98 42 THR B O 1
ATOM 990 N N . PRO B 1 43 ? 10.836 -4.883 3.596 1 97.38 43 PRO B N 1
ATOM 991 C CA . PRO B 1 43 ? 10.023 -3.84 4.234 1 97.38 43 PRO B CA 1
ATOM 992 C C . PRO B 1 43 ? 8.562 -3.885 3.814 1 97.38 43 PRO B C 1
ATOM 994 O O . PRO B 1 43 ? 8.258 -4.02 2.625 1 97.38 43 PRO B O 1
ATOM 997 N N . PRO B 1 44 ? 7.699 -3.717 4.719 1 98.31 44 PRO B N 1
ATOM 998 C CA . PRO B 1 44 ? 6.273 -3.896 4.43 1 98.31 44 PRO B CA 1
ATOM 999 C C . PRO B 1 44 ? 5.773 -2.973 3.322 1 98.31 44 PRO B C 1
ATOM 1001 O O . PRO B 1 44 ? 4.941 -3.377 2.506 1 98.31 44 PRO B O 1
ATOM 1004 N N . ILE B 1 45 ? 6.23 -1.715 3.24 1 98.38 45 ILE B N 1
ATOM 1005 C CA . ILE B 1 45 ? 5.715 -0.781 2.246 1 98.38 45 ILE B CA 1
ATOM 1006 C C . ILE B 1 45 ? 6 -1.311 0.843 1 98.38 45 ILE B C 1
ATOM 1008 O O . ILE B 1 45 ? 5.184 -1.15 -0.068 1 98.38 45 ILE B O 1
ATOM 1012 N N . LEU B 1 46 ? 7.121 -2.01 0.657 1 98.31 46 LEU B N 1
ATOM 1013 C CA . LEU B 1 46 ? 7.461 -2.549 -0.655 1 98.31 46 LEU B CA 1
ATOM 1014 C C . LEU B 1 46 ? 6.547 -3.713 -1.017 1 98.31 46 LEU B C 1
ATOM 1016 O O . LEU B 1 46 ? 6.027 -3.779 -2.133 1 98.31 46 LEU B O 1
ATOM 1020 N N . VAL B 1 47 ? 6.285 -4.602 -0.059 1 98.81 47 VAL B N 1
ATOM 1021 C CA . VAL B 1 47 ? 5.445 -5.773 -0.279 1 98.81 47 VAL B CA 1
ATOM 1022 C C . VAL B 1 47 ? 4 -5.34 -0.502 1 98.81 47 VAL B C 1
ATOM 1024 O O . VAL B 1 47 ? 3.338 -5.812 -1.43 1 98.81 47 VAL B O 1
ATOM 1027 N N . ILE B 1 48 ? 3.521 -4.43 0.33 1 98.75 48 ILE B N 1
ATOM 1028 C CA . ILE B 1 48 ? 2.139 -3.967 0.273 1 98.75 48 ILE B CA 1
ATOM 1029 C C . ILE B 1 48 ? 1.909 -3.189 -1.021 1 98.75 48 ILE B C 1
ATOM 1031 O O . ILE B 1 48 ? 0.844 -3.291 -1.634 1 98.75 48 ILE B O 1
ATOM 1035 N N . SER B 1 49 ? 2.885 -2.4 -1.474 1 98.5 49 SER B N 1
ATOM 1036 C CA . SER B 1 49 ? 2.76 -1.693 -2.744 1 98.5 49 SER B CA 1
ATOM 1037 C C . SER B 1 49 ? 2.52 -2.662 -3.895 1 98.5 49 SER B C 1
ATOM 1039 O O . SER B 1 49 ? 1.663 -2.422 -4.746 1 98.5 49 SER B O 1
ATOM 1041 N N . VAL B 1 50 ? 3.273 -3.805 -3.938 1 98.81 50 VAL B N 1
ATOM 1042 C CA . VAL B 1 50 ? 3.084 -4.793 -4.992 1 98.81 50 VAL B CA 1
ATOM 1043 C C . VAL B 1 50 ? 1.711 -5.449 -4.848 1 98.81 50 VAL B C 1
ATOM 1045 O O . VAL B 1 50 ? 0.984 -5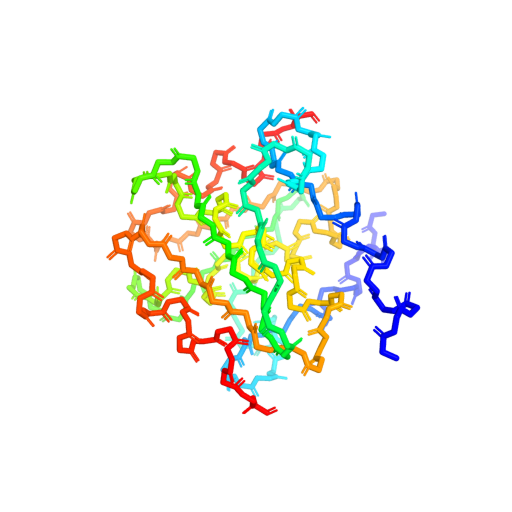.605 -5.832 1 98.81 50 VAL B O 1
ATOM 1048 N N . GLY B 1 51 ? 1.383 -5.84 -3.611 1 98.56 51 GLY B N 1
ATOM 1049 C CA . GLY B 1 51 ? 0.068 -6.406 -3.365 1 98.56 51 GLY B CA 1
ATOM 1050 C C . GLY B 1 51 ? -1.065 -5.523 -3.854 1 98.56 51 GLY B C 1
ATOM 1051 O O . GLY B 1 51 ? -2.025 -6.012 -4.453 1 98.56 51 GLY B O 1
ATOM 1052 N N . LEU B 1 52 ? -0.965 -4.211 -3.557 1 98.12 52 LEU B N 1
ATOM 1053 C CA . LEU B 1 52 ? -2.021 -3.279 -3.934 1 98.12 52 LEU B CA 1
ATOM 1054 C C . LEU B 1 52 ? -2.061 -3.086 -5.445 1 98.12 52 LEU B C 1
ATOM 1056 O O . LEU B 1 52 ? -3.133 -2.889 -6.023 1 98.12 52 LEU B O 1
ATOM 1060 N N . GLN B 1 53 ? -0.952 -3.102 -6.145 1 97.88 53 GLN B N 1
ATOM 1061 C CA . GLN B 1 53 ? -0.958 -3.1 -7.602 1 97.88 53 GLN B CA 1
ATOM 1062 C C . GLN B 1 53 ? -1.726 -4.301 -8.148 1 97.88 53 GLN B C 1
ATOM 1064 O O . GLN B 1 53 ? -2.574 -4.148 -9.031 1 97.88 53 GLN B O 1
ATOM 1069 N N . LEU B 1 54 ? -1.372 -5.469 -7.598 1 98.19 54 LEU B N 1
ATOM 1070 C CA . LEU B 1 54 ? -2.033 -6.691 -8.039 1 98.19 54 LEU B CA 1
ATOM 1071 C C . LEU B 1 54 ? -3.541 -6.598 -7.844 1 98.19 54 LEU B C 1
ATOM 1073 O O . LEU B 1 54 ? -4.312 -6.91 -8.758 1 98.19 54 LEU B O 1
ATOM 1077 N N . LYS B 1 55 ? -3.871 -6.199 -6.688 1 96.69 55 LYS B N 1
ATOM 1078 C CA . LYS B 1 55 ? -5.293 -6.113 -6.375 1 96.69 55 LYS B CA 1
ATOM 1079 C C . LYS B 1 55 ? -6 -5.121 -7.297 1 96.69 55 LYS B C 1
ATOM 1081 O O . LYS B 1 55 ? -7.129 -5.359 -7.727 1 96.69 55 LYS B O 1
ATOM 1086 N N . GLY B 1 56 ? -5.391 -3.998 -7.602 1 95.69 56 GLY B N 1
ATOM 1087 C CA . GLY B 1 56 ? -5.969 -2.994 -8.484 1 95.69 56 GLY B CA 1
ATOM 1088 C C . GLY B 1 56 ? -6.129 -3.477 -9.906 1 95.69 56 GLY B C 1
ATOM 1089 O O . GLY B 1 56 ? -7.109 -3.137 -10.578 1 95.69 56 GLY B O 1
ATOM 1090 N N . LEU B 1 57 ? -5.227 -4.289 -10.367 1 96.44 57 LEU B N 1
ATOM 1091 C CA . LEU B 1 57 ? -5.215 -4.727 -11.758 1 96.44 57 LEU B CA 1
ATOM 1092 C C . LEU B 1 57 ? -6.012 -6.016 -11.93 1 96.44 57 LEU B C 1
ATOM 1094 O O . LEU B 1 57 ? -6.496 -6.312 -13.023 1 96.44 57 LEU B O 1
ATOM 1098 N N . PHE B 1 58 ? -6.129 -6.805 -10.859 1 95.81 58 PHE B N 1
ATOM 1099 C CA . PHE B 1 58 ? -6.742 -8.125 -10.93 1 95.81 58 PHE B CA 1
ATOM 1100 C C . PHE B 1 58 ? -7.852 -8.266 -9.891 1 95.81 58 PHE B C 1
ATOM 1102 O O . PHE B 1 58 ? -7.816 -9.172 -9.055 1 95.81 58 PHE B O 1
ATOM 1109 N N . LYS B 1 59 ? -8.828 -7.516 -10.102 1 94.06 59 LYS B N 1
ATOM 1110 C CA . LYS B 1 59 ? -9.906 -7.371 -9.125 1 94.06 59 LYS B CA 1
ATOM 1111 C C . LYS B 1 59 ? -10.641 -8.695 -8.914 1 94.06 59 LYS B C 1
ATOM 1113 O O . LYS B 1 59 ? -11.164 -8.961 -7.832 1 94.06 59 LYS B O 1
ATOM 1118 N N . ARG B 1 60 ? -10.672 -9.539 -9.891 1 93.56 60 ARG B N 1
ATOM 1119 C CA . ARG B 1 60 ? -11.445 -10.773 -9.812 1 93.56 60 ARG B CA 1
ATOM 1120 C C . ARG B 1 60 ? -10.586 -11.922 -9.297 1 93.56 60 ARG B C 1
ATOM 1122 O O . ARG B 1 60 ? -11.086 -13.031 -9.102 1 93.56 60 ARG B O 1
ATOM 1129 N N . TYR B 1 61 ? -9.359 -11.695 -9.07 1 95.56 61 TYR B N 1
ATOM 1130 C CA . TYR B 1 61 ? -8.438 -12.719 -8.578 1 95.56 61 TYR B CA 1
ATOM 1131 C C . TYR B 1 61 ? -8.211 -12.562 -7.078 1 95.56 61 TYR B C 1
ATOM 1133 O O . TYR B 1 61 ? -8.195 -11.445 -6.559 1 95.56 61 TYR B O 1
ATOM 1141 N N . LYS B 1 62 ? -8.031 -13.633 -6.461 1 97.12 62 LYS B N 1
ATOM 1142 C CA . LYS B 1 62 ? -7.48 -13.609 -5.105 1 97.12 62 LYS B CA 1
ATOM 1143 C C . LYS B 1 62 ? -5.973 -13.391 -5.129 1 97.12 62 LYS B C 1
ATOM 1145 O O . LYS B 1 62 ? -5.25 -14.055 -5.871 1 97.12 62 LYS B O 1
ATOM 1150 N N . ILE B 1 63 ? -5.5 -12.539 -4.355 1 98.38 63 ILE B N 1
ATOM 1151 C CA . ILE B 1 63 ? -4.07 -12.289 -4.227 1 98.38 63 ILE B CA 1
ATOM 1152 C C . ILE B 1 63 ? -3.537 -12.953 -2.961 1 98.38 63 ILE B C 1
ATOM 1154 O O . ILE B 1 63 ? -4.102 -12.781 -1.877 1 98.38 63 ILE B O 1
ATOM 1158 N N . VAL B 1 64 ? -2.529 -13.688 -3.111 1 98.75 64 VAL B N 1
ATOM 1159 C CA . VAL B 1 64 ? -1.973 -14.414 -1.978 1 98.75 64 VAL B CA 1
ATOM 1160 C C . VAL B 1 64 ? -0.499 -14.055 -1.806 1 98.75 64 VAL B C 1
ATOM 1162 O O . VAL B 1 64 ? 0.332 -14.391 -2.654 1 98.75 64 VAL B O 1
ATOM 1165 N N . ILE B 1 65 ? -0.167 -13.32 -0.74 1 98.94 65 ILE B N 1
ATOM 1166 C CA . ILE B 1 65 ? 1.223 -13.086 -0.363 1 98.94 65 ILE B CA 1
ATOM 1167 C C . ILE B 1 65 ? 1.759 -14.289 0.402 1 98.94 65 ILE B C 1
ATOM 1169 O O . ILE B 1 65 ? 1.151 -14.734 1.38 1 98.94 65 ILE B O 1
ATOM 1173 N N . GLU B 1 66 ? 2.875 -14.758 -0.035 1 98.69 66 GLU B N 1
ATOM 1174 C CA . GLU B 1 66 ? 3.424 -15.969 0.571 1 98.69 66 GLU B CA 1
ATOM 1175 C C . GLU B 1 66 ? 4.852 -15.742 1.062 1 98.69 66 GLU B C 1
ATOM 1177 O O . GLU B 1 66 ? 5.547 -14.844 0.574 1 98.69 66 GLU B O 1
ATOM 1182 N N . ASN B 1 67 ? 5.234 -16.578 2.158 1 98.56 67 ASN B N 1
ATOM 1183 C CA . ASN B 1 67 ? 6.59 -16.578 2.691 1 98.56 67 ASN B CA 1
ATOM 1184 C C . ASN B 1 67 ? 7.016 -15.195 3.158 1 98.56 67 ASN B C 1
ATOM 1186 O O . ASN B 1 67 ? 8.102 -14.727 2.816 1 98.56 67 ASN B O 1
ATOM 1190 N N . TYR B 1 68 ? 6.156 -14.57 3.867 1 98.81 68 TYR B N 1
ATOM 1191 C CA . TYR B 1 68 ? 6.34 -13.227 4.41 1 98.81 68 TYR B CA 1
ATOM 1192 C C . TYR B 1 68 ? 5.84 -13.148 5.844 1 98.81 68 TYR B C 1
ATOM 1194 O O . TYR B 1 68 ? 4.801 -13.727 6.18 1 98.81 68 TYR B O 1
ATOM 1202 N N . TYR B 1 69 ? 6.484 -12.531 6.695 1 98.44 69 TYR B N 1
ATOM 1203 C CA . TYR B 1 69 ? 6.289 -12.641 8.141 1 98.44 69 TYR B CA 1
ATOM 1204 C C . TYR B 1 69 ? 4.926 -12.094 8.547 1 98.44 69 TYR B C 1
ATOM 1206 O O . TYR B 1 69 ? 4.355 -12.523 9.547 1 98.44 69 TYR B O 1
ATOM 1214 N N . ILE B 1 70 ? 4.301 -11.203 7.781 1 97.88 70 ILE B N 1
ATOM 1215 C CA . ILE B 1 70 ? 2.977 -10.719 8.156 1 97.88 70 ILE B CA 1
ATOM 1216 C C . ILE B 1 70 ? 1.987 -10.984 7.027 1 97.88 70 ILE B C 1
ATOM 1218 O O . ILE B 1 70 ? 1.072 -10.195 6.793 1 97.88 70 ILE B O 1
ATOM 1222 N N . SER B 1 71 ? 2.225 -12.016 6.281 1 98.56 71 SER B N 1
ATOM 1223 C CA . SER B 1 71 ? 1.394 -12.359 5.129 1 98.56 71 SER B CA 1
ATOM 1224 C C . SER B 1 71 ? -0.061 -12.562 5.539 1 98.56 71 SER B C 1
ATOM 1226 O O . SER B 1 71 ? -0.977 -12.164 4.816 1 98.56 71 SER B O 1
ATOM 1228 N N . GLU B 1 72 ? -0.34 -13.219 6.715 1 97.56 72 GLU B N 1
ATOM 1229 C CA . GLU B 1 72 ? -1.713 -13.477 7.141 1 97.56 72 GLU B CA 1
ATOM 1230 C C . GLU B 1 72 ? -2.512 -12.18 7.25 1 97.56 72 GLU B C 1
ATOM 1232 O O . GLU B 1 72 ? -3.617 -12.078 6.715 1 97.56 72 GLU B O 1
ATOM 1237 N N . GLU B 1 73 ? -1.918 -11.195 7.926 1 97 73 GLU B N 1
ATOM 1238 C CA . GLU B 1 73 ? -2.59 -9.914 8.102 1 97 73 GLU B CA 1
ATOM 1239 C C . GLU B 1 73 ? -2.818 -9.219 6.766 1 97 73 GLU B C 1
ATOM 1241 O O . GLU B 1 73 ? -3.912 -8.719 6.5 1 97 73 GLU B O 1
ATOM 1246 N N . ILE B 1 74 ? -1.853 -9.164 5.875 1 98.31 74 ILE B N 1
ATOM 1247 C CA . ILE B 1 74 ? -1.953 -8.508 4.578 1 98.31 74 ILE B CA 1
ATOM 1248 C C . ILE B 1 74 ? -3.002 -9.211 3.723 1 98.31 74 ILE B C 1
ATOM 1250 O O . ILE B 1 74 ? -3.852 -8.562 3.105 1 98.31 74 ILE B O 1
ATOM 1254 N N . ASN B 1 75 ? -3 -10.57 3.734 1 98.44 75 ASN B N 1
ATOM 1255 C CA . ASN B 1 75 ? -3.932 -11.359 2.936 1 98.44 75 ASN B CA 1
ATOM 1256 C C . ASN B 1 75 ? -5.379 -11.117 3.357 1 98.44 75 ASN B C 1
ATOM 1258 O O . ASN B 1 75 ? -6.27 -11.031 2.512 1 98.44 75 ASN B O 1
ATOM 1262 N N . GLU B 1 76 ? -5.543 -11.07 4.598 1 96.69 76 GLU B N 1
ATOM 1263 C CA . GLU B 1 76 ? -6.887 -10.812 5.102 1 96.69 76 GLU B CA 1
ATOM 1264 C C . GLU B 1 76 ? -7.438 -9.492 4.562 1 96.69 76 GLU B C 1
ATOM 1266 O O . GLU B 1 76 ? -8.594 -9.422 4.141 1 96.69 76 GLU B O 1
ATOM 1271 N N . ARG B 1 77 ? -6.594 -8.492 4.477 1 95.69 77 ARG B N 1
ATOM 1272 C CA . ARG B 1 77 ? -7.043 -7.156 4.098 1 95.69 77 ARG B CA 1
ATOM 1273 C C . ARG B 1 77 ? -7.113 -7.008 2.58 1 95.69 77 ARG B C 1
ATOM 1275 O O . ARG B 1 77 ? -7.98 -6.309 2.057 1 95.69 77 ARG B O 1
ATOM 1282 N N . LEU B 1 78 ? -6.223 -7.645 1.839 1 96.25 78 LEU B N 1
ATOM 1283 C CA . LEU B 1 78 ? -6.195 -7.543 0.384 1 96.25 78 LEU B CA 1
ATOM 1284 C C . LEU B 1 78 ? -7.457 -8.148 -0.227 1 96.25 78 LEU B C 1
ATOM 1286 O O . LEU B 1 78 ? -7.934 -7.68 -1.265 1 96.25 78 LEU B O 1
ATOM 1290 N N . ASN B 1 79 ? -7.934 -9.164 0.481 1 93.88 79 ASN B N 1
ATOM 1291 C CA . ASN B 1 79 ? -8.992 -9.945 -0.147 1 93.88 79 ASN B CA 1
ATOM 1292 C C . ASN B 1 79 ? -10.336 -9.742 0.55 1 93.88 79 ASN B C 1
ATOM 1294 O O . ASN B 1 79 ? -11.312 -10.414 0.229 1 93.88 79 ASN B O 1
ATOM 1298 N N . TYR B 1 80 ? -10.234 -8.914 1.567 1 79.19 80 TYR B N 1
ATOM 1299 C CA . TYR B 1 80 ? -11.5 -8.633 2.244 1 79.19 80 TYR B CA 1
ATOM 1300 C C . TYR B 1 80 ? -12.406 -7.773 1.375 1 79.19 80 TYR B C 1
ATOM 1302 O O . TYR B 1 80 ? -11.969 -6.766 0.812 1 79.19 80 TYR B O 1
ATOM 1310 N N . ASP B 1 81 ? -13.18 -8.344 0.543 1 59.56 81 ASP B N 1
ATOM 1311 C CA . ASP B 1 81 ? -14.242 -7.711 -0.236 1 59.56 81 ASP B CA 1
ATOM 1312 C C . ASP B 1 81 ? -14.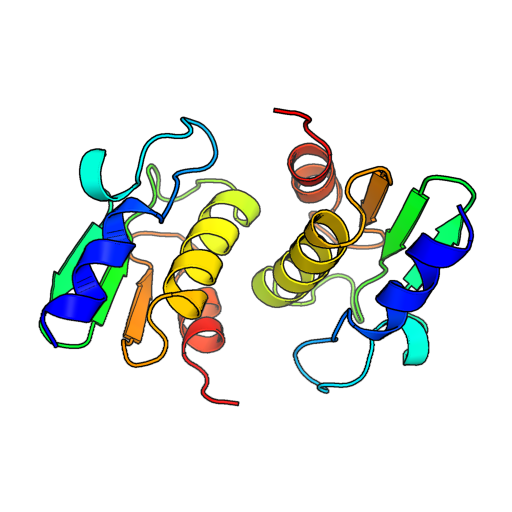961 -6.645 0.583 1 59.56 81 ASP B C 1
ATOM 1314 O O . ASP B 1 81 ? -15.508 -6.934 1.649 1 59.56 81 ASP B O 1
ATOM 1318 N N . ALA B 1 82 ? -14.383 -5.441 0.887 1 39.81 82 ALA B N 1
ATOM 1319 C CA . ALA B 1 82 ? -15.453 -4.551 1.322 1 39.81 82 ALA B CA 1
ATOM 1320 C C . ALA B 1 82 ? -16.5 -4.375 0.225 1 39.81 82 ALA B C 1
ATOM 1322 O O . ALA B 1 82 ? -16.188 -4.52 -0.961 1 39.81 82 ALA B O 1
#

Organism: Acidianus infernus (NCBI:txid12915)

Sequence (164 aa):
MAEDLEAINKVIEPETGVPAIKLGLLRIEKNEIHYTPPSPFTPPILVISVGLQLKGLFKRYKIVIENYYISEEINERLNYDAMAEDLEAINKVIEPETGVPAIKLGLLRIEKNEIHYTPPSPFTPPILVISVGLQLKGLFKRYKIVIENYYISEEINERLNYDA

Secondary structure (DSSP, 8-state):
--GGGGGGGG-B-TTT-SBTTTTT-EEEETTEEEE--SSTT--HHHHHHHHHHHHHH-TTSEEEE-S-TTHHHHHHHHS---/--GGGGGGGG-B-TTT-SBTTTTT-EEEETTEEEE--SSTT--HHHHHHHHHHHHHH-TTSEEEE-S-TTHHHHHHHHS---

Radius of gyration: 16.01 Å; Cα contacts (8 Å, |Δi|>4): 236; chains: 2; bounding box: 30×46×38 Å

Nearest PDB structures (foldseek):
  3n6h-assembly1_D  TM=7.203E-01  e=1.869E+00  Actinobacillus succinogenes 130Z
  3nxl-assembly1_C  TM=6.967E-01  e=6.143E+00  Burkholderia lata
  3pwg-assembly1_C  TM=7.300E-01  e=7.491E+00  Escherichia coli O157:H7 str. EC4042
  3pwg-assembly2_D  TM=7.346E-01  e=8.550E+00  Escherichia coli O157:H7 str. EC4042
  3n6h-assembly1_D  TM=7.204E-01  e=1.869E+00  Actinobacillus succinogenes 130Z

Solvent-accessible surface area (backbone atoms only — not comparable to full-atom values): 9522 Å² total; per-residue (Å²): 120,70,80,63,55,64,55,50,64,70,37,50,33,79,90,77,67,44,32,30,53,80,73,64,32,51,45,80,57,94,60,31,38,36,37,42,58,98,40,52,76,56,58,61,63,61,54,46,51,42,53,49,46,46,46,69,71,35,72,88,39,45,60,40,56,39,74,38,83,58,24,69,66,48,33,54,60,73,58,48,78,120,122,70,80,64,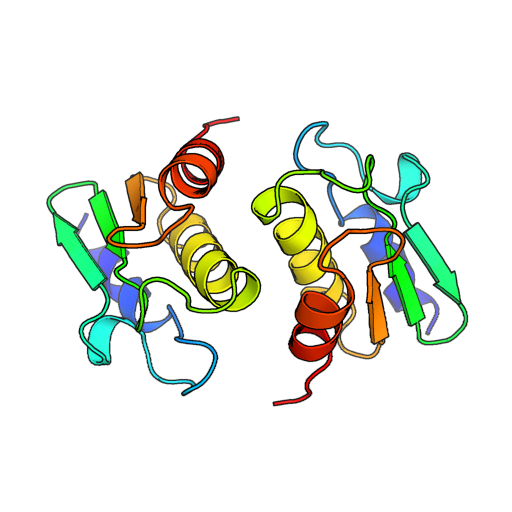55,64,56,50,64,71,38,50,33,80,90,76,67,43,32,31,55,79,74,64,32,51,46,78,56,94,61,30,40,37,37,41,58,97,41,51,74,57,58,62,63,60,53,44,52,42,51,51,46,47,46,72,73,36,72,86,38,45,61,40,55,40,73,37,83,59,24,70,65,50,32,53,60,74,58,47,76,122

Foldseek 3Di:
DVVLCVCQQVQAQPPPRGRQVVVVQWDDDDQEIEGEDPAQAPPPVRVLSSLVSCCVSRVRGQYFYPSHPCRVVSSCVSPVPD/DVVLCVCQQVQAQPPPRGRQVVVVQWDDDDQEIEGEDPAQAPPPVRVLSSLVSCCVSRVRGQYFYPSHPCRVVSSCVSPVPD

=== Feature glossary ===
The record interleaves many kinds of information about one protein. Here is each kind framed as the question it answers.

Q: What does the local fold look like, residue by residue?
A: The Foldseek 3Di string encodes local tertiary geometry as a 20-letter alphabet — one character per residue — derived from the relative positions of nearby Cα atoms. Unlike the amino-acid sequence, 3Di is a direct function of the 3D structure, so two proteins with the same fold have similar 3Di strings even at low sequence identity.

Q: Which residues are in helices, strands, or loops?
A: The SS8 string is DSSP's per-residue secondary-structure call. α-helix (H) means an i→i+4 H-bond ladder; β-strand (E) means the residue participates in a β-sheet; 3₁₀ (G) and π (I) are tighter and wider helices; T/S are turns/bends; '-' is loop.

Q: How big and how compact is the whole molecule?
A: Radius of gyration (Rg) is the root-mean-square distance of Cα atoms from their centroid — a single number for overall size and compactness. A globular domain of N residues has Rg ≈ 2.2·N^0.38 Å; an extended or disordered chain has a much larger Rg. The Cα contact count is the number of residue pairs whose Cα atoms are within 8 Å and are more than four positions apart in sequence — a standard proxy for tertiary packing density. The bounding box is the smallest axis-aligned box enclosing all Cα atoms.

Q: Where is each backbone atom in 3D?
A: Structure coordinates are given as an mmCIF _atom_site loop: one row per atom with element, residue name, chain id, sequence number, and x/y/z position in Å. Only the four main-chain atoms per residue are included here; side chains are omitted to keep the record compact.

Q: What is the amino-acid chain?
A: Primary structure: the covalent order of the twenty standard amino acids along the backbone. Two proteins with the same sequence will (almost always) fold to the same structure; two with 30% identity often share a fold but not the details.

Q: What if only a Cα trace is available?
A: Three-state secondary structure (P-SEA) collapses the eight DSSP classes into helix (a), strand (b), and coil (c). P-SEA assigns these from Cα geometry alone — distances and angles — without requiring backbone oxygens, so it works on any Cα trace.

Q: What family and function is it annotated with?
A: Database cross-references. InterPro integrates a dozen domain/family signature databases into unified entries with residue-range hits. GO terms attach function/process/location labels with evidence codes. CATH codes position the fold in a four-level structural taxonomy. Organism is the NCBI-taxonomy species name.

Q: How confident is the AlphaFold model at each residue?
A: pLDDT is the predicted lDDT-Cα score: AlphaFold's confidence that the local environment of each residue (all inter-atomic distances within 15 Å) is correctly placed. It is a per-residue number between 0 and 100, with higher meaning more r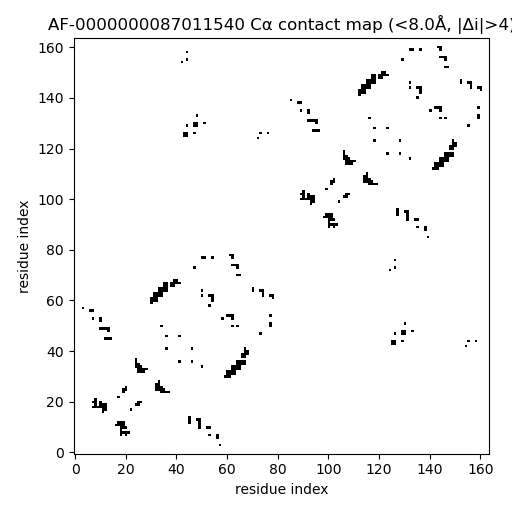eliable.

Q: How mobile is each atom in the crystal?
A: B-factor (Debye–Waller factor) reflects atomic displacement in the crystal lattice. It is an experimental observable (units Å²), not a prediction; low val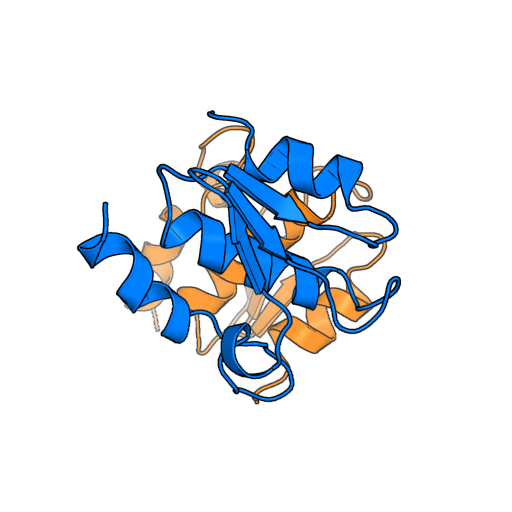ues mean the atom is pinned down, high values mean it moves or is heterogeneous across the crystal.

Q: Which residues are buried vs exposed?
A: SASA measures how much of the protein is reachable by solvent. It is computed by rolling a water-sized probe over the atomic surface and summing the exposed area (Å²). Per-residue SASA distinguishes core (buried, low SASA) from surface (exposed, high SASA) residues; total SASA is a whole-molecule size measure.

Q: What do the diagnostic plots show?
A: Plot images: a contact map (which residues are close in 3D, as an N×N binary image), a Ramachandran scatter (backbone torsion angles, revealing secondary-structure composition at a glance), and — for AlphaFold structures — a PAE heatmap (pairwise prediction confidence).

Q: What known structures does this most resemble?
A: The Foldseek neighbor list gives the closest experimentally determined structures in the PDB, ranked by structural alignment. TM-score near 1 means near-identical fold; near 0.3 means only rough topology match. This is how one finds what a novel AlphaFold prediction most resembles in the solved-structure universe.

Q: Are the domains correctly placed relative to each other?
A: Predicted aligned error is AlphaFold's pairwise confidence. Unlike pLDDT (per-residue), PAE is per-residue-pair and captures whether two parts of the structure are correctly placed relative to each other. Units are ångströms of expected positional error.

Q: What do the rendered images show?
A: Structure images are PyMOL renders from six orthogonal camera directions. Cartoon representation draws helices as coils and strands as arrows; sticks shows the backbone as bonds; surface shows the solvent-excluded envelope. Rainbow coloring maps sequence position to hue (blue→red, N→C); chain coloring assigns a distinct color per polypeptide.

Q: What are the backbone torsion angles?
A: φ (phi) and ψ (psi) are the two rotatable backbone dihedrals per residue: φ is the C(i-1)–N–Cα–C torsion, ψ is the N–Cα–C–N(i+1) torsion, both in degrees on (−180°, 180°]. α-helical residues cluster near (−60°, −45°); β-strand residues near (−120°, +130°). A Ramachandran plot is simply a scatter of (φ, ψ) for every residue.